Protein AF-A0A0H2R562-F1 (afdb_monomer)

Sequence (60 aa):
FPALASLAKSYSQVASSLFATYNDLLNGAQLEDLAVIDLPECKRDALKGRRPNSLHLFQL

Radius of gyration: 13.25 Å; Cα contacts (8 Å, |Δi|>4): 54; chains: 1; bounding box: 33×31×28 Å

Secondary structure (DSSP, 8-state):
-GGGHHHHHHTGGGHHHHHHHHHIIIIIS--EEEEEEEEGGGTEEEEEEE-TT-------

Structure (mmCIF, N/CA/C/O backbone):
data_AF-A0A0H2R562-F1
#
_entry.id   AF-A0A0H2R562-F1
#
loop_
_atom_site.group_PDB
_atom_site.id
_atom_site.type_symbol
_atom_site.label_atom_id
_atom_site.label_alt_id
_atom_site.label_comp_id
_atom_site.label_asym_id
_atom_site.label_entity_id
_atom_site.label_seq_id
_atom_site.pdbx_PDB_ins_code
_atom_site.Cartn_x
_atom_site.Cartn_y
_atom_site.Cartn_z
_atom_site.occupancy
_atom_site.B_iso_or_equiv
_atom_site.auth_seq_id
_atom_site.auth_comp_id
_atom_site.auth_asym_id
_atom_site.auth_atom_id
_atom_site.pdbx_PDB_model_num
ATOM 1 N N . PHE A 1 1 ? -10.926 2.620 -6.233 1.00 63.81 1 PHE A N 1
ATOM 2 C CA . PHE A 1 1 ? -9.794 1.694 -6.033 1.00 63.81 1 PHE A CA 1
ATOM 3 C C . PHE A 1 1 ? -10.230 0.547 -5.134 1.00 63.81 1 PHE A C 1
ATOM 5 O O . PHE A 1 1 ? -10.235 0.716 -3.919 1.00 63.81 1 PHE A O 1
ATOM 12 N N . PRO A 1 2 ? -10.635 -0.596 -5.708 1.00 74.56 2 PRO A N 1
ATOM 13 C CA . PRO A 1 2 ? -11.116 -1.744 -4.935 1.00 74.56 2 PRO A CA 1
ATOM 14 C C . PRO A 1 2 ? -10.085 -2.249 -3.915 1.00 74.56 2 PRO A C 1
ATOM 16 O O . PRO A 1 2 ? -10.448 -2.553 -2.786 1.00 74.56 2 PRO A O 1
ATOM 19 N N . ALA A 1 3 ? -8.797 -2.232 -4.280 1.00 74.19 3 ALA A N 1
ATOM 20 C CA . ALA A 1 3 ? -7.696 -2.704 -3.436 1.00 74.19 3 ALA 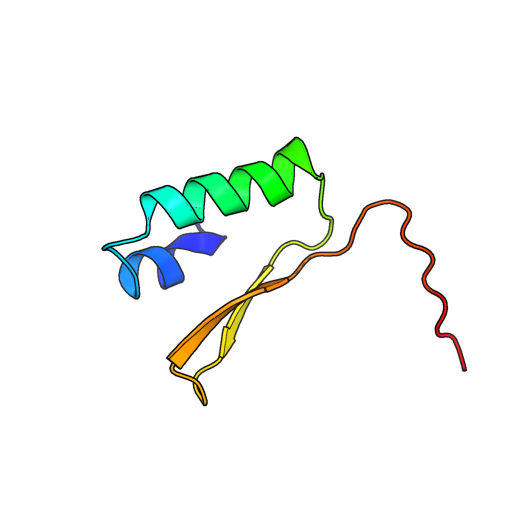A CA 1
ATOM 21 C C . ALA A 1 3 ? -7.568 -1.954 -2.095 1.00 74.19 3 ALA A C 1
ATOM 23 O O . ALA A 1 3 ? -7.193 -2.551 -1.094 1.00 74.19 3 ALA A O 1
ATOM 24 N N . LEU A 1 4 ? -7.924 -0.665 -2.050 1.00 78.62 4 LEU A N 1
ATOM 25 C CA . LEU A 1 4 ? -7.838 0.162 -0.838 1.00 78.62 4 LEU A CA 1
ATOM 26 C C . LEU A 1 4 ? -9.163 0.260 -0.078 1.00 78.62 4 LEU A C 1
ATOM 28 O O . LEU A 1 4 ? -9.204 0.880 0.980 1.00 78.62 4 LEU A O 1
ATOM 32 N N . ALA A 1 5 ? -10.256 -0.306 -0.600 1.00 80.19 5 ALA A N 1
ATOM 33 C CA . ALA A 1 5 ? -11.590 -0.100 -0.036 1.00 80.19 5 ALA A CA 1
ATOM 34 C C . ALA A 1 5 ? -11.696 -0.604 1.413 1.00 80.19 5 ALA A C 1
ATOM 36 O O . ALA A 1 5 ? -12.326 0.049 2.245 1.00 80.19 5 ALA A O 1
ATOM 37 N N . SER A 1 6 ? -11.038 -1.727 1.721 1.00 75.00 6 SER A N 1
ATOM 38 C CA . SER A 1 6 ? -10.987 -2.273 3.082 1.00 75.00 6 SER A CA 1
ATOM 39 C C . SER A 1 6 ? -10.203 -1.354 4.027 1.00 75.00 6 SER A C 1
ATOM 41 O O . SER A 1 6 ? -10.716 -0.962 5.073 1.00 75.00 6 SER A O 1
ATOM 43 N N . LEU A 1 7 ? -9.016 -0.896 3.610 1.00 75.75 7 LEU A N 1
ATOM 44 C CA . LEU A 1 7 ? -8.176 0.011 4.402 1.00 75.75 7 LEU A CA 1
ATOM 45 C C . LEU A 1 7 ? -8.820 1.367 4.641 1.00 75.75 7 LEU A C 1
ATOM 47 O O . LEU A 1 7 ? -8.775 1.890 5.748 1.00 75.75 7 LEU A O 1
ATOM 51 N N . ALA A 1 8 ? -9.418 1.951 3.606 1.00 79.19 8 ALA A N 1
ATOM 52 C CA . ALA A 1 8 ? -10.060 3.254 3.709 1.00 79.19 8 ALA A CA 1
ATOM 53 C C . ALA A 1 8 ? -11.237 3.225 4.694 1.00 79.19 8 ALA A C 1
ATOM 55 O O . ALA A 1 8 ? -11.534 4.237 5.326 1.00 79.19 8 ALA A O 1
ATOM 56 N N . LYS A 1 9 ? -11.888 2.065 4.855 1.00 80.69 9 LYS A N 1
ATOM 57 C CA . LYS A 1 9 ? -12.936 1.864 5.857 1.00 80.69 9 LYS A CA 1
ATOM 58 C C . LYS A 1 9 ? -12.356 1.746 7.270 1.00 80.69 9 LYS A C 1
ATOM 60 O O . LYS A 1 9 ? -12.899 2.364 8.182 1.00 80.69 9 LYS A O 1
ATOM 65 N N . SER A 1 10 ? -11.265 0.998 7.442 1.00 78.88 10 SER A N 1
ATOM 66 C CA . SER A 1 10 ? -10.586 0.816 8.737 1.00 78.88 10 SER A CA 1
ATOM 67 C C . SER A 1 10 ? -9.856 2.077 9.221 1.00 78.88 10 SER A C 1
ATOM 69 O O . SER A 1 10 ? -9.801 2.339 10.420 1.00 78.88 10 SER A O 1
ATOM 71 N N . TYR A 1 11 ? -9.348 2.891 8.292 1.00 76.88 11 TYR A N 1
ATOM 72 C CA . TYR A 1 11 ? -8.513 4.066 8.555 1.00 76.88 11 TYR A CA 1
ATOM 73 C C . TYR A 1 11 ? -9.009 5.311 7.813 1.00 76.88 11 TYR A C 1
ATOM 75 O O . TYR A 1 11 ? -8.257 6.001 7.121 1.00 76.88 11 TYR A O 1
ATOM 83 N N . SER A 1 12 ? -10.293 5.625 7.979 1.00 82.38 12 SER A N 1
ATOM 84 C CA . SER A 1 12 ? -10.952 6.740 7.285 1.00 82.38 12 SER A CA 1
ATOM 85 C C . SER A 1 12 ? -10.261 8.091 7.494 1.00 82.38 12 SER A C 1
ATOM 87 O O . SER A 1 12 ? -10.181 8.895 6.567 1.00 82.38 12 SER A O 1
ATOM 89 N N . GLN A 1 13 ? -9.693 8.319 8.680 1.00 87.38 13 GLN A N 1
ATOM 90 C CA . GLN A 1 13 ? -9.039 9.577 9.045 1.00 87.38 13 GLN A CA 1
ATOM 91 C C . GLN A 1 13 ? -7.765 9.862 8.232 1.00 87.38 13 GLN A C 1
ATOM 93 O O . GLN A 1 13 ? -7.390 11.020 8.068 1.00 87.38 13 GLN A O 1
ATOM 98 N N . VAL A 1 14 ? -7.116 8.822 7.700 1.00 83.62 14 VAL A N 1
ATOM 99 C CA . VAL A 1 14 ? -5.888 8.929 6.890 1.00 83.62 14 VAL A CA 1
ATOM 100 C C . VAL A 1 14 ? -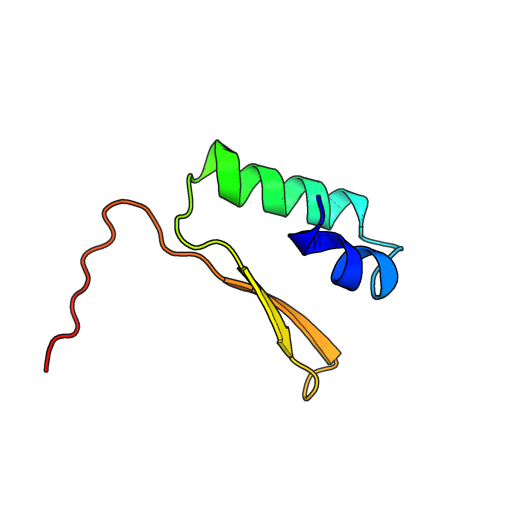6.085 8.425 5.459 1.00 83.62 14 VAL A C 1
ATOM 102 O O . VAL A 1 14 ? -5.115 8.285 4.716 1.00 83.62 14 VAL A O 1
ATOM 105 N N . ALA A 1 15 ? -7.333 8.181 5.043 1.00 84.00 15 ALA A N 1
ATOM 106 C CA . ALA A 1 15 ? -7.647 7.597 3.742 1.00 84.00 15 ALA A CA 1
ATOM 107 C C . ALA A 1 15 ? -7.054 8.410 2.582 1.00 84.00 15 ALA A C 1
ATOM 109 O O . ALA A 1 15 ? -6.447 7.833 1.687 1.00 84.00 15 ALA A O 1
ATOM 110 N N . SER A 1 16 ? -7.146 9.742 2.614 1.00 86.44 16 SER A N 1
ATOM 111 C CA . SER A 1 16 ? -6.585 10.594 1.555 1.00 86.44 16 SER A CA 1
ATOM 112 C C . SER A 1 16 ? -5.073 10.414 1.403 1.00 86.44 16 SER A C 1
ATOM 114 O O . SER A 1 16 ? -4.580 10.244 0.289 1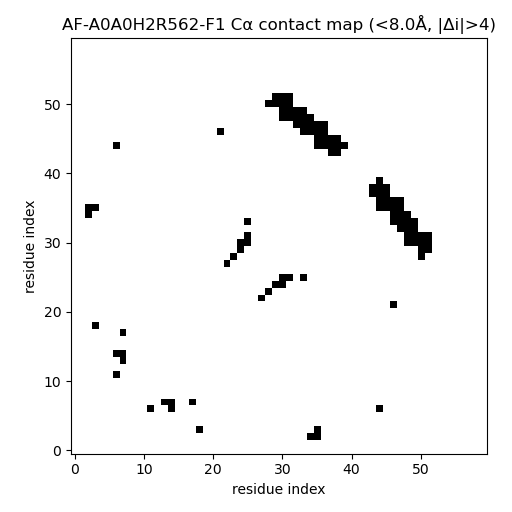.00 86.44 16 SER A O 1
ATOM 116 N N . SER A 1 17 ? -4.341 10.394 2.520 1.00 87.44 17 SER A N 1
ATOM 117 C CA . SER A 1 17 ? -2.894 10.157 2.525 1.00 87.44 17 SER A CA 1
ATOM 118 C C . SER A 1 17 ? -2.563 8.754 2.027 1.00 87.44 17 SER A C 1
ATOM 120 O O . SER A 1 17 ? -1.643 8.587 1.237 1.00 87.44 17 SER A O 1
ATOM 122 N N . LEU A 1 18 ? -3.359 7.758 2.417 1.00 87.62 18 LEU A N 1
ATOM 123 C CA . LEU A 1 18 ? -3.197 6.377 1.979 1.00 87.62 18 LEU A CA 1
ATOM 124 C C . LEU A 1 18 ? -3.386 6.219 0.460 1.00 87.62 18 LEU A C 1
ATOM 126 O O . LEU A 1 18 ? -2.604 5.538 -0.200 1.00 87.62 18 LEU A O 1
ATOM 130 N N . PHE A 1 19 ? -4.400 6.879 -0.102 1.00 88.81 19 PHE A N 1
ATOM 131 C CA . PHE A 1 19 ? -4.636 6.926 -1.545 1.00 88.81 19 PHE A CA 1
ATOM 132 C C . PHE A 1 19 ? -3.497 7.623 -2.291 1.00 88.81 19 PHE A C 1
ATOM 134 O O . PHE A 1 19 ? -3.069 7.128 -3.334 1.00 88.81 19 PHE A O 1
ATOM 141 N N . ALA A 1 20 ? -2.998 8.742 -1.760 1.00 92.12 20 ALA A N 1
ATOM 142 C CA . ALA A 1 20 ? -1.851 9.442 -2.330 1.00 92.12 20 ALA A CA 1
ATOM 143 C C . ALA A 1 20 ? -0.614 8.533 -2.348 1.00 92.12 20 ALA A C 1
ATOM 145 O O . ALA A 1 20 ? -0.059 8.288 -3.414 1.00 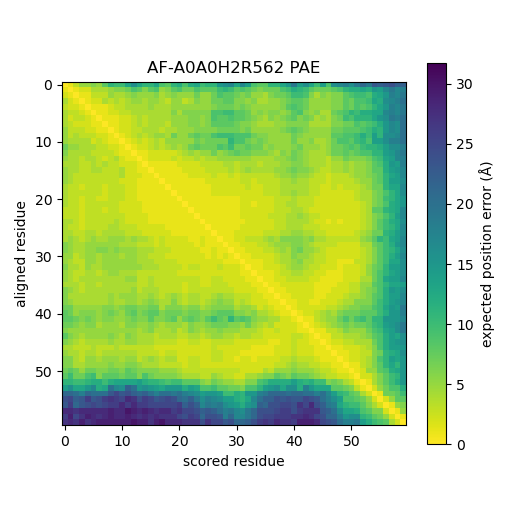92.12 20 ALA A O 1
ATOM 146 N N . THR A 1 21 ? -0.274 7.916 -1.211 1.00 91.94 21 THR A N 1
ATOM 147 C CA . THR A 1 21 ? 0.851 6.977 -1.118 1.00 91.94 21 THR A CA 1
ATOM 148 C C . THR A 1 21 ? 0.690 5.793 -2.065 1.00 91.94 21 THR A C 1
ATOM 150 O O . THR A 1 21 ? 1.635 5.439 -2.759 1.00 91.94 21 THR A O 1
ATOM 153 N N . TYR A 1 22 ? -0.494 5.184 -2.151 1.00 91.31 22 TYR A N 1
ATOM 154 C CA . TYR A 1 22 ? -0.721 4.085 -3.090 1.00 91.31 22 TYR A CA 1
ATOM 155 C C . TYR A 1 22 ? -0.493 4.515 -4.544 1.00 91.31 22 TYR A C 1
ATOM 157 O O . TYR A 1 22 ? 0.137 3.787 -5.308 1.00 91.31 22 TYR A O 1
ATOM 165 N N . ASN A 1 23 ? -0.967 5.703 -4.929 1.00 92.38 23 ASN A N 1
ATOM 166 C CA . ASN A 1 23 ? -0.747 6.235 -6.271 1.00 92.38 23 ASN A CA 1
ATOM 167 C C . ASN A 1 23 ? 0.724 6.557 -6.538 1.00 92.38 23 ASN A C 1
ATOM 169 O O . ASN A 1 23 ? 1.191 6.271 -7.641 1.00 92.38 23 ASN A O 1
ATOM 173 N N . ASP A 1 24 ? 1.448 7.096 -5.558 1.00 94.50 24 ASP A N 1
ATOM 174 C CA . ASP A 1 24 ? 2.887 7.349 -5.664 1.00 94.50 24 ASP A CA 1
ATOM 175 C C . ASP A 1 24 ? 3.658 6.038 -5.853 1.00 94.50 24 ASP A C 1
ATOM 177 O O . ASP A 1 24 ? 4.568 5.957 -6.675 1.00 94.50 24 ASP A O 1
ATOM 181 N N . LEU A 1 25 ? 3.264 4.983 -5.138 1.00 93.12 25 LEU A N 1
ATOM 182 C CA . LEU A 1 25 ? 3.862 3.653 -5.243 1.00 93.12 25 LEU A CA 1
ATOM 183 C C . LEU A 1 25 ? 3.551 2.982 -6.590 1.00 93.12 25 LEU A C 1
ATOM 185 O O . LEU A 1 25 ? 4.458 2.436 -7.220 1.00 93.12 25 LEU A O 1
ATOM 189 N N . LEU A 1 26 ? 2.296 3.042 -7.041 1.00 91.12 26 LEU A N 1
ATOM 190 C CA . LEU A 1 26 ? 1.847 2.408 -8.281 1.00 91.12 26 LEU A CA 1
ATOM 191 C C . LEU A 1 26 ? 2.337 3.146 -9.531 1.00 91.12 26 LEU A C 1
ATOM 193 O O . LEU A 1 26 ? 2.798 2.511 -10.470 1.00 91.12 26 LEU A O 1
ATOM 197 N N . ASN A 1 27 ? 2.226 4.474 -9.563 1.00 91.38 27 ASN A N 1
ATOM 198 C CA . ASN A 1 27 ? 2.480 5.263 -10.772 1.00 91.38 27 ASN A CA 1
ATOM 199 C C . ASN A 1 27 ? 3.837 5.971 -10.738 1.00 91.38 27 ASN A C 1
ATOM 201 O O . ASN A 1 27 ? 4.485 6.092 -11.772 1.00 91.38 27 ASN A O 1
ATOM 205 N N . GLY A 1 28 ? 4.276 6.442 -9.567 1.00 92.19 28 GLY A N 1
ATOM 206 C CA . GLY A 1 28 ? 5.568 7.114 -9.415 1.00 92.19 28 GLY A CA 1
ATOM 207 C C . GLY A 1 28 ? 6.721 6.114 -9.364 1.00 92.19 28 GLY A C 1
ATOM 208 O O . GLY A 1 28 ? 7.597 6.111 -10.227 1.00 92.19 28 GLY A O 1
ATOM 209 N N . ALA A 1 29 ? 6.704 5.232 -8.362 1.00 90.00 29 ALA A N 1
ATOM 210 C CA . ALA A 1 29 ? 7.723 4.202 -8.166 1.00 90.00 29 ALA A CA 1
ATOM 211 C C . ALA A 1 29 ? 7.533 2.969 -9.066 1.00 90.00 29 ALA A C 1
ATOM 213 O O . ALA A 1 29 ? 8.443 2.142 -9.139 1.00 90.00 29 ALA A O 1
ATOM 214 N N . GLN A 1 30 ? 6.376 2.849 -9.729 1.00 92.31 30 GLN A N 1
ATOM 215 C CA . GLN A 1 30 ? 6.035 1.744 -10.631 1.00 92.31 30 GLN A CA 1
ATOM 216 C C . GLN A 1 30 ? 6.236 0.369 -9.980 1.00 92.31 30 GLN A C 1
ATOM 218 O O . GLN A 1 30 ? 6.762 -0.553 -10.599 1.00 92.31 30 GLN A O 1
ATOM 223 N N . LEU A 1 31 ? 5.862 0.246 -8.700 1.00 92.44 31 LEU A N 1
ATOM 224 C CA . LEU A 1 31 ? 5.953 -1.017 -7.975 1.00 92.44 31 LEU A CA 1
ATOM 225 C C . LEU A 1 31 ? 5.060 -2.074 -8.636 1.00 92.44 31 LEU 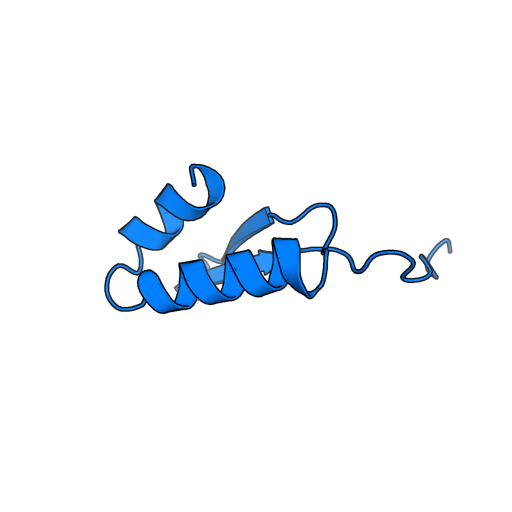A C 1
ATOM 227 O O . LEU A 1 31 ? 3.863 -1.871 -8.834 1.00 92.44 31 LEU A O 1
ATOM 231 N N . GLU A 1 32 ? 5.659 -3.222 -8.920 1.00 91.00 32 GLU A N 1
ATOM 232 C CA . GLU A 1 32 ? 4.988 -4.415 -9.419 1.00 91.00 32 GLU A CA 1
ATOM 233 C C . GLU A 1 32 ? 4.358 -5.186 -8.251 1.00 91.00 32 GLU A C 1
ATOM 235 O O . GLU A 1 32 ? 4.812 -5.090 -7.105 1.00 91.00 32 GLU A O 1
ATOM 240 N N . ASP A 1 33 ? 3.311 -5.962 -8.540 1.00 89.81 33 ASP A N 1
ATOM 241 C CA . ASP A 1 33 ? 2.639 -6.830 -7.562 1.00 89.81 33 ASP A CA 1
ATOM 242 C C . ASP A 1 33 ? 2.158 -6.081 -6.297 1.00 89.81 33 ASP A C 1
ATOM 244 O O . ASP A 1 33 ? 2.177 -6.627 -5.191 1.00 89.81 33 ASP A O 1
ATOM 248 N N . LEU A 1 34 ? 1.761 -4.806 -6.446 1.00 90.50 34 LEU A N 1
ATOM 249 C CA . LEU A 1 34 ? 1.350 -3.957 -5.328 1.00 90.50 34 LEU A CA 1
ATOM 250 C C . LEU A 1 34 ? 0.048 -4.476 -4.700 1.00 90.50 34 LEU A C 1
ATOM 252 O O . LEU A 1 34 ? -1.013 -4.480 -5.323 1.00 90.50 34 LEU A O 1
ATOM 256 N N . ALA A 1 35 ? 0.136 -4.875 -3.439 1.00 89.12 35 ALA A N 1
ATOM 257 C CA . ALA A 1 35 ? -0.946 -5.444 -2.661 1.00 89.12 35 ALA A CA 1
ATOM 258 C C . ALA A 1 35 ? -1.059 -4.762 -1.299 1.00 89.12 35 ALA A C 1
ATOM 260 O O . ALA A 1 35 ? -0.112 -4.167 -0.779 1.00 89.12 35 ALA A O 1
ATOM 261 N N . VAL A 1 36 ? -2.240 -4.896 -0.711 1.00 87.69 36 VAL A N 1
ATOM 262 C CA . VAL A 1 36 ? -2.536 -4.424 0.633 1.00 87.69 36 VAL A CA 1
ATOM 263 C C . VAL A 1 36 ? -2.585 -5.624 1.569 1.00 87.69 36 VAL A C 1
ATOM 265 O O . VAL A 1 36 ? -3.215 -6.629 1.241 1.00 87.69 36 VAL A O 1
ATOM 268 N N . ILE A 1 37 ? -1.891 -5.539 2.699 1.00 87.50 37 ILE A N 1
ATOM 269 C CA . ILE A 1 37 ? -1.747 -6.622 3.671 1.00 87.50 37 ILE A CA 1
ATOM 270 C C . ILE A 1 37 ? -2.265 -6.147 5.021 1.00 87.50 37 ILE A C 1
ATOM 272 O O . ILE A 1 37 ? -1.759 -5.160 5.550 1.00 87.50 37 ILE A O 1
ATOM 276 N N . ASP A 1 38 ? -3.216 -6.893 5.573 1.00 84.00 38 ASP A N 1
ATOM 277 C CA . ASP A 1 38 ? -3.678 -6.725 6.949 1.00 84.00 38 ASP 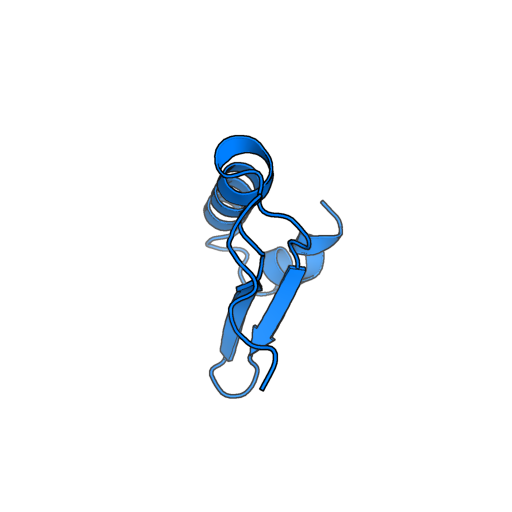A CA 1
ATOM 278 C C . ASP A 1 38 ? -2.703 -7.395 7.921 1.00 84.00 38 ASP A C 1
ATOM 280 O O . ASP A 1 38 ? -2.295 -8.544 7.724 1.00 84.00 38 ASP A O 1
ATOM 284 N N . LEU A 1 39 ? -2.298 -6.653 8.952 1.00 86.06 39 LEU A N 1
ATOM 285 C CA . LEU A 1 39 ? -1.400 -7.092 10.019 1.00 86.06 39 LEU A CA 1
ATOM 286 C C . LEU A 1 39 ? -2.159 -7.027 11.356 1.00 86.06 39 LEU A C 1
ATOM 288 O O . LEU A 1 39 ? -1.929 -6.127 12.181 1.00 86.06 39 LEU A O 1
ATOM 292 N N . PRO A 1 40 ? -3.060 -7.994 11.611 1.00 82.19 40 PRO A N 1
ATOM 293 C CA . PRO A 1 40 ? -4.009 -7.923 12.719 1.00 82.19 40 PRO A CA 1
ATOM 294 C C . PRO A 1 40 ? -3.323 -7.947 14.090 1.00 82.19 40 PRO A C 1
ATOM 296 O O . PRO A 1 40 ? -3.789 -7.301 15.028 1.00 82.19 40 PRO A O 1
ATOM 299 N N . GLU A 1 41 ? -2.180 -8.629 14.203 1.00 89.06 41 GLU A N 1
ATOM 300 C CA . GLU A 1 41 ? -1.389 -8.722 15.437 1.00 89.06 41 GLU A CA 1
ATOM 301 C C . GLU A 1 41 ? -0.929 -7.357 15.965 1.00 89.06 41 GLU A C 1
ATOM 303 O O . GLU A 1 41 ? -0.845 -7.147 17.175 1.00 89.06 41 GLU A O 1
ATOM 308 N N . CYS A 1 42 ? -0.682 -6.404 15.063 1.00 85.00 42 CYS A N 1
ATOM 309 C CA . CYS A 1 42 ? -0.215 -5.067 15.408 1.00 85.00 42 CYS A CA 1
ATOM 310 C C . CYS A 1 42 ? -1.226 -3.968 15.063 1.00 85.00 42 CYS A C 1
ATOM 312 O O . CYS A 1 42 ? -0.898 -2.787 15.203 1.00 85.00 42 CYS A O 1
ATOM 314 N N . LYS A 1 43 ? -2.460 -4.346 14.687 1.00 82.38 43 LYS A N 1
ATOM 315 C CA . LYS A 1 43 ? -3.563 -3.439 14.319 1.00 82.38 43 LYS A CA 1
ATOM 316 C C . LYS A 1 43 ? -3.117 -2.394 13.298 1.00 82.38 43 LYS A C 1
ATOM 318 O O . LYS A 1 43 ? -3.341 -1.192 13.486 1.00 82.38 43 LYS A O 1
ATOM 323 N N . ARG A 1 44 ? -2.412 -2.857 12.270 1.00 83.69 44 ARG A N 1
ATOM 324 C CA . ARG A 1 44 ? -1.878 -2.043 11.179 1.00 83.69 44 ARG A CA 1
ATOM 325 C C . ARG A 1 44 ? -2.199 -2.709 9.857 1.00 83.69 44 ARG A C 1
ATOM 327 O O . ARG A 1 44 ? -2.373 -3.915 9.794 1.00 83.69 44 ARG A O 1
ATOM 334 N N . ASP A 1 45 ? -2.159 -1.908 8.809 1.00 84.50 45 ASP A N 1
ATOM 335 C CA . ASP A 1 45 ? -2.129 -2.386 7.439 1.00 84.50 45 ASP A CA 1
ATOM 336 C C . ASP A 1 45 ? -0.803 -1.977 6.780 1.00 84.50 45 ASP A C 1
ATOM 338 O O . ASP A 1 45 ? -0.158 -1.001 7.181 1.00 84.50 45 ASP A O 1
ATOM 342 N N . ALA A 1 46 ? -0.394 -2.717 5.753 1.00 87.69 46 ALA A N 1
ATOM 343 C CA . ALA A 1 46 ? 0.814 -2.467 4.980 1.00 87.69 46 ALA A CA 1
ATOM 344 C C . ALA A 1 46 ? 0.546 -2.505 3.471 1.00 87.69 46 ALA A C 1
ATOM 346 O O . ALA A 1 46 ? -0.321 -3.229 2.987 1.00 87.69 46 ALA A O 1
ATOM 347 N N . LEU A 1 47 ? 1.343 -1.750 2.715 1.00 90.19 47 LEU A N 1
ATOM 348 C CA . LEU A 1 47 ? 1.428 -1.863 1.261 1.00 90.19 47 LEU A CA 1
ATOM 349 C C . LEU A 1 47 ? 2.692 -2.651 0.914 1.00 90.19 47 LEU A C 1
ATOM 351 O O . LEU A 1 47 ? 3.794 -2.263 1.307 1.00 90.19 47 LEU A O 1
ATOM 355 N N . LYS A 1 48 ? 2.541 -3.756 0.187 1.00 90.56 48 LYS A N 1
ATOM 356 C CA . LYS A 1 48 ? 3.650 -4.597 -0.275 1.00 90.56 48 LYS A CA 1
ATOM 357 C C . LYS A 1 48 ? 3.716 -4.532 -1.788 1.00 90.56 48 LYS A C 1
ATOM 359 O O . LYS A 1 48 ? 2.728 -4.815 -2.442 1.00 90.56 48 LYS A O 1
ATOM 364 N N . GLY A 1 49 ? 4.883 -4.225 -2.332 1.00 91.12 49 GLY A N 1
ATOM 365 C CA . GLY A 1 49 ? 5.146 -4.301 -3.765 1.00 91.12 49 GLY A CA 1
ATOM 366 C C . GLY A 1 49 ? 6.619 -4.582 -4.021 1.00 91.12 49 GLY A C 1
ATOM 367 O O . GLY A 1 49 ? 7.445 -4.509 -3.104 1.00 91.12 49 GLY A O 1
ATOM 368 N N . ARG A 1 50 ? 6.952 -4.899 -5.267 1.00 91.69 50 ARG A N 1
ATOM 369 C CA . ARG A 1 50 ? 8.319 -5.164 -5.721 1.00 91.69 50 ARG A CA 1
ATOM 370 C C . ARG A 1 50 ? 8.776 -4.049 -6.648 1.00 91.69 50 ARG A C 1
ATOM 372 O O . ARG A 1 50 ? 8.045 -3.650 -7.546 1.00 91.69 50 ARG A O 1
ATOM 379 N N . ARG 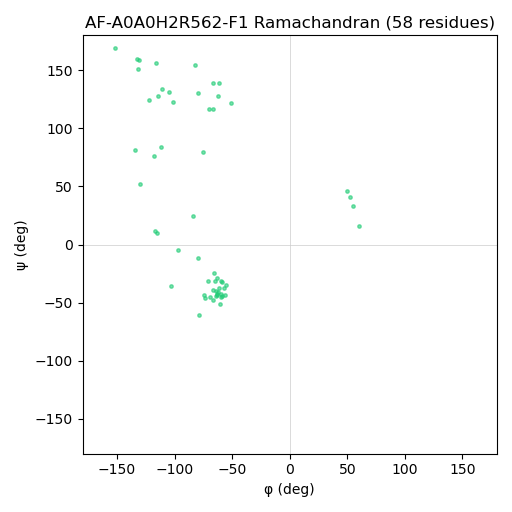A 1 51 ? 9.989 -3.530 -6.444 1.00 88.81 51 ARG A N 1
ATOM 380 C CA . ARG A 1 51 ? 10.538 -2.528 -7.368 1.00 88.81 51 ARG A CA 1
ATOM 381 C C . ARG A 1 51 ? 10.799 -3.173 -8.731 1.00 88.81 51 ARG A C 1
ATOM 383 O O . ARG A 1 51 ? 11.316 -4.292 -8.773 1.00 88.81 51 ARG A O 1
ATOM 390 N N . PRO A 1 52 ? 10.495 -2.477 -9.834 1.00 84.94 52 PRO A N 1
ATOM 391 C CA . PRO A 1 52 ? 10.830 -2.976 -11.155 1.00 84.94 52 PRO A CA 1
ATOM 392 C C . PRO A 1 52 ? 12.354 -3.120 -11.249 1.00 84.94 52 PRO A C 1
ATOM 394 O O . PRO A 1 52 ? 13.103 -2.290 -10.729 1.00 84.94 52 PRO A O 1
ATOM 397 N N . ASN A 1 53 ? 12.822 -4.205 -11.867 1.00 78.81 53 ASN A N 1
ATOM 398 C CA . ASN A 1 53 ? 14.248 -4.525 -12.023 1.00 78.81 53 ASN A CA 1
ATOM 399 C C . ASN A 1 53 ? 15.046 -4.696 -10.713 1.00 78.81 53 ASN A C 1
ATOM 401 O O . ASN A 1 53 ? 16.278 -4.699 -10.740 1.00 78.81 53 ASN A O 1
ATOM 405 N N . SER A 1 54 ? 14.392 -4.870 -9.557 1.00 71.44 54 SER A N 1
ATOM 406 C CA . SER A 1 54 ? 15.112 -5.284 -8.350 1.00 71.44 54 SER A CA 1
ATOM 407 C C . SER A 1 54 ? 15.566 -6.736 -8.508 1.00 71.44 54 SER A C 1
ATOM 409 O O . SER A 1 54 ? 14.727 -7.631 -8.632 1.00 71.44 54 SER A O 1
ATOM 411 N N . LEU A 1 55 ? 16.881 -6.958 -8.509 1.00 63.50 55 LEU A N 1
ATOM 412 C CA . LEU A 1 55 ? 17.505 -8.277 -8.605 1.00 63.50 55 LEU A CA 1
ATOM 413 C C . LEU A 1 55 ? 16.902 -9.239 -7.564 1.00 63.50 55 LEU A C 1
ATOM 415 O O . LEU A 1 55 ? 16.958 -8.982 -6.361 1.00 63.50 55 LEU A O 1
ATOM 419 N N . HIS A 1 56 ? 16.333 -10.355 -8.026 1.00 58.78 56 HIS A N 1
ATOM 420 C CA . HIS A 1 56 ? 15.897 -11.463 -7.175 1.00 58.78 56 HIS A CA 1
ATOM 421 C C . HIS A 1 56 ? 17.149 -12.243 -6.733 1.00 58.78 56 HIS A C 1
ATOM 423 O O . HIS A 1 56 ? 17.518 -13.243 -7.336 1.00 58.78 56 HIS A O 1
ATOM 429 N N . LEU A 1 57 ? 17.871 -11.739 -5.728 1.00 53.47 57 LEU A N 1
ATOM 430 C CA . LEU A 1 57 ? 19.145 -12.317 -5.264 1.00 53.47 57 LEU A CA 1
ATOM 431 C C . LEU A 1 57 ? 19.008 -13.472 -4.259 1.00 53.47 57 LEU A C 1
ATOM 433 O O . LEU A 1 57 ? 19.941 -13.738 -3.511 1.00 53.47 57 LEU A O 1
ATOM 437 N N . PHE A 1 58 ? 17.889 -14.195 -4.246 1.00 52.28 58 PHE A N 1
ATOM 438 C CA . PHE A 1 58 ? 17.747 -15.375 -3.387 1.00 52.28 58 PHE A CA 1
ATOM 439 C C . PHE A 1 58 ? 17.141 -16.551 -4.156 1.00 52.28 58 PHE A C 1
ATOM 441 O O . PHE A 1 58 ? 15.946 -16.822 -4.093 1.00 52.28 58 PHE A O 1
ATOM 448 N N . GLN A 1 59 ? 18.010 -17.238 -4.898 1.00 41.88 59 GLN A N 1
ATOM 449 C CA . GLN A 1 59 ? 17.911 -18.673 -5.160 1.00 41.88 59 GLN A CA 1
ATOM 450 C C . GLN A 1 59 ? 19.076 -19.348 -4.428 1.00 41.88 59 GLN A C 1
ATOM 452 O O . GLN A 1 59 ? 20.114 -19.544 -5.047 1.00 41.88 59 GLN A O 1
ATOM 457 N N .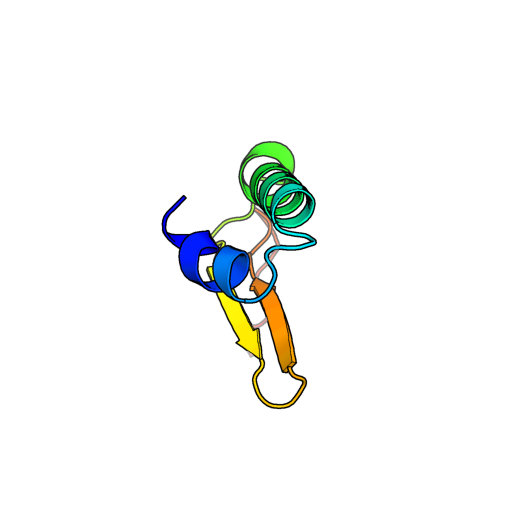 LEU A 1 60 ? 18.931 -19.643 -3.134 1.00 38.78 60 LEU A N 1
ATOM 458 C CA . LEU A 1 60 ? 19.6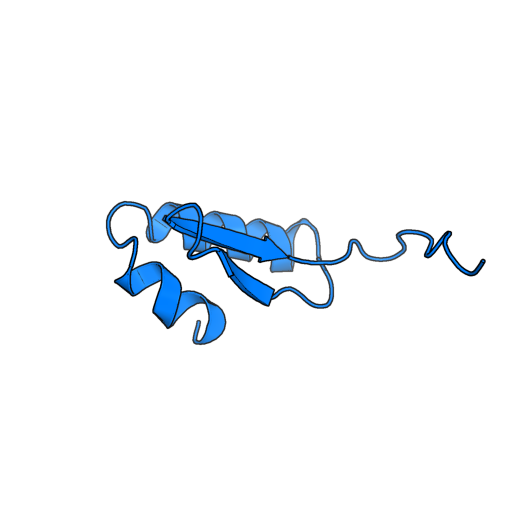81 -20.677 -2.407 1.00 38.78 60 LEU A CA 1
ATOM 459 C C . LEU A 1 60 ? 18.847 -21.132 -1.207 1.00 38.78 60 LEU A C 1
ATOM 461 O O . LEU A 1 60 ? 18.373 -20.238 -0.470 1.00 38.78 60 LEU A O 1
#

InterPro domains:
  IPR011856 tRNA endonuclease-like domain superfamily [G3DSA:3.40.1350.10] (1-58)

pLDDT: mean 82.11, std 12.24, range [38.78, 94.5]

Organism: NCBI:txid27342

Mean predicted aligned error: 6.52 Å

Nearest PDB structures (foldseek):
  6z9u-assembly1_D  TM=7.655E-01  e=1.399E+00  Homo sapiens
  5xg3-assembly1_B  TM=2.705E-01  e=6.582E+00  Bacillus subtilis subsp. subtilis str. 168

Foldseek 3Di:
DVQCPVVCVLCVVCSVVVVVVLCCVCPVQVFAPWHKADDVVVRDIDTDTHGPPDDPPDDD

Solvent-accessible surface area (backbone atoms only — not comparable to full-atom values): 3777 Å² total; per-residue (Å²): 111,78,82,48,49,66,54,36,66,79,40,57,93,49,28,71,61,52,54,50,51,50,47,43,40,49,67,69,61,42,31,40,81,67,44,73,44,83,38,76,94,73,75,45,75,46,82,48,60,40,58,70,90,59,78,81,86,77,88,130